Protein AF-A0A849NJX1-F1 (afdb_monomer_lite)

Foldseek 3Di:
DDPVVLVVVVVVLVVVLVVVLVVLCVVCVPPPCNVVVNVVSVVVSVVVVVVSVVVVVVVVVVVVD

pLDDT: mean 70.75, std 10.03, range [41.84, 85.06]

Radius of gyration: 15.76 Å; chains: 1; bounding box: 37×16×42 Å

Structure (mmCIF, N/CA/C/O backbone):
data_AF-A0A849NJX1-F1
#
_entry.id   AF-A0A849NJX1-F1
#
loop_
_atom_site.group_PDB
_atom_site.id
_atom_site.type_symbol
_atom_site.label_atom_id
_atom_site.label_alt_id
_atom_site.label_comp_id
_atom_site.label_asym_id
_atom_site.label_entity_id
_atom_site.label_seq_id
_atom_site.pdbx_PDB_ins_code
_atom_site.Cartn_x
_atom_site.Cartn_y
_atom_site.Cartn_z
_atom_site.occupancy
_atom_site.B_iso_or_equiv
_atom_site.auth_seq_id
_atom_site.auth_comp_id
_atom_site.auth_asym_id
_atom_site.auth_atom_id
_atom_site.pdbx_PDB_model_num
ATOM 1 N N . MET A 1 1 ? -11.118 1.374 20.769 1.00 52.09 1 MET A N 1
ATOM 2 C CA . MET A 1 1 ? -10.228 2.317 20.038 1.00 52.09 1 MET A CA 1
ATOM 3 C C . MET A 1 1 ? -11.081 3.351 19.293 1.00 52.09 1 MET A C 1
ATOM 5 O O . MET A 1 1 ? -12.048 2.965 18.654 1.00 52.09 1 MET A O 1
ATOM 9 N N . SER A 1 2 ? -10.815 4.658 19.420 1.00 52.38 2 SER A N 1
ATOM 10 C CA . SER A 1 2 ? -11.667 5.696 18.800 1.00 52.38 2 SER A CA 1
ATOM 11 C C . SER A 1 2 ? -11.566 5.659 17.270 1.00 52.38 2 SER A C 1
ATOM 13 O O . SER A 1 2 ? -10.454 5.602 16.749 1.00 52.38 2 SER A O 1
ATOM 15 N N . ASN A 1 3 ? -12.695 5.733 16.553 1.00 62.72 3 ASN A N 1
ATOM 16 C CA . ASN A 1 3 ? -12.765 5.676 15.080 1.00 62.72 3 ASN A CA 1
ATOM 17 C C . ASN A 1 3 ? -11.805 6.666 14.388 1.00 62.72 3 ASN A C 1
ATOM 19 O O . ASN A 1 3 ? -11.257 6.366 13.331 1.00 62.72 3 ASN A O 1
ATOM 23 N N . LYS A 1 4 ? -11.516 7.812 15.027 1.00 68.81 4 LYS A N 1
ATOM 24 C CA . LYS A 1 4 ? -10.507 8.778 14.557 1.00 68.81 4 LYS A CA 1
ATOM 25 C C . LYS A 1 4 ? -9.100 8.178 14.443 1.00 68.81 4 LYS A C 1
ATOM 27 O O . LYS A 1 4 ? -8.408 8.469 13.476 1.00 68.81 4 LYS A O 1
ATOM 32 N N . LYS A 1 5 ? -8.681 7.327 15.388 1.00 69.19 5 LYS A N 1
ATOM 33 C CA . LYS A 1 5 ? -7.358 6.676 15.352 1.00 69.19 5 LYS A CA 1
ATOM 34 C C . LYS A 1 5 ? -7.252 5.663 14.211 1.00 69.19 5 LYS A C 1
ATOM 36 O O . LYS A 1 5 ? -6.201 5.573 13.595 1.00 69.19 5 LYS A O 1
ATOM 41 N N . ILE A 1 6 ? -8.334 4.941 13.914 1.00 72.75 6 ILE A N 1
ATOM 42 C CA . ILE A 1 6 ? -8.367 3.949 12.828 1.00 72.75 6 ILE A CA 1
ATOM 43 C C . ILE A 1 6 ? -8.277 4.648 11.465 1.00 72.75 6 ILE A C 1
ATOM 45 O O . ILE A 1 6 ? -7.466 4.248 10.636 1.00 72.75 6 ILE A O 1
ATOM 49 N N . ASN A 1 7 ? -9.024 5.741 11.272 1.00 74.81 7 ASN A N 1
ATOM 50 C CA . ASN A 1 7 ? -8.921 6.560 10.059 1.00 74.81 7 ASN A CA 1
ATOM 51 C C . ASN A 1 7 ? -7.521 7.166 9.889 1.00 74.81 7 ASN A C 1
ATOM 53 O O . ASN A 1 7 ? -6.974 7.151 8.793 1.00 74.81 7 ASN A O 1
ATOM 57 N N . PHE A 1 8 ? -6.909 7.651 10.973 1.00 78.25 8 PHE A N 1
ATOM 58 C CA . PHE A 1 8 ? -5.554 8.204 10.919 1.00 78.25 8 PHE A CA 1
ATOM 59 C C . PHE A 1 8 ? -4.507 7.142 10.538 1.00 78.25 8 PHE A C 1
ATOM 61 O O . PHE A 1 8 ? -3.618 7.409 9.735 1.00 78.25 8 PHE A O 1
ATOM 68 N N . LEU A 1 9 ? -4.650 5.917 11.055 1.00 77.38 9 LEU A N 1
ATOM 69 C CA . LEU A 1 9 ? -3.826 4.767 10.668 1.00 77.38 9 LEU A CA 1
ATOM 70 C C . LEU A 1 9 ? -4.028 4.375 9.200 1.00 77.38 9 LEU A C 1
ATOM 72 O O . LEU A 1 9 ? -3.043 4.126 8.514 1.00 77.38 9 LEU A O 1
ATOM 76 N N . GLN A 1 10 ? -5.265 4.364 8.693 1.00 76.00 10 GLN A N 1
ATOM 77 C CA . GLN A 1 10 ? -5.528 4.097 7.273 1.00 76.00 10 GLN A CA 1
ATOM 78 C C . GLN A 1 10 ? -4.890 5.150 6.360 1.00 76.00 10 GLN A C 1
ATOM 80 O O . GLN A 1 10 ? -4.274 4.788 5.362 1.00 76.00 10 GLN A O 1
ATOM 85 N N . ILE A 1 11 ? -4.985 6.433 6.720 1.00 81.56 11 ILE A N 1
ATOM 86 C CA . ILE A 1 11 ? -4.348 7.527 5.971 1.00 81.56 11 ILE A CA 1
ATOM 87 C C . ILE A 1 11 ? -2.820 7.382 6.002 1.00 81.56 11 ILE A C 1
ATOM 89 O O . ILE A 1 11 ? -2.174 7.500 4.964 1.00 81.56 11 ILE A O 1
ATOM 93 N N . GLY A 1 12 ? -2.239 7.072 7.165 1.00 82.19 12 GLY A N 1
ATOM 94 C CA . GLY A 1 12 ? -0.796 6.856 7.302 1.00 82.19 12 GLY A CA 1
ATOM 95 C C . GLY A 1 12 ? -0.287 5.681 6.464 1.00 82.19 12 GLY A C 1
ATOM 96 O O . GLY A 1 12 ? 0.687 5.826 5.730 1.00 82.19 12 GLY A O 1
ATOM 97 N N . VAL A 1 13 ? -0.978 4.538 6.511 1.00 81.31 13 VAL A N 1
ATOM 98 C CA . VAL A 1 13 ? -0.669 3.378 5.654 1.00 81.31 13 VAL A CA 1
ATOM 99 C C . VAL A 1 13 ? -0.772 3.765 4.179 1.00 81.31 13 VAL A C 1
ATOM 101 O O . VAL A 1 13 ? 0.085 3.374 3.386 1.00 81.31 13 VAL A O 1
ATOM 104 N N . ALA A 1 14 ? -1.763 4.587 3.821 1.00 78.81 14 ALA A N 1
ATOM 105 C CA . ALA A 1 14 ? -1.968 4.984 2.442 1.00 78.81 14 ALA A CA 1
ATOM 106 C C . ALA A 1 14 ? -0.873 5.878 1.868 1.00 78.81 14 ALA A C 1
ATOM 108 O O . ALA A 1 14 ? -0.411 5.646 0.749 1.00 78.81 14 ALA A O 1
ATOM 109 N N . ILE A 1 15 ? -0.417 6.855 2.647 1.00 85.06 15 ILE A N 1
ATOM 110 C CA . ILE A 1 15 ? 0.689 7.735 2.262 1.00 85.06 15 ILE A CA 1
ATOM 111 C C . ILE A 1 15 ? 1.980 6.923 2.090 1.00 85.06 15 ILE A C 1
ATOM 113 O O . ILE A 1 15 ? 2.673 7.082 1.086 1.00 85.06 15 ILE A O 1
ATOM 117 N N . THR A 1 16 ? 2.277 6.012 3.022 1.00 83.56 16 THR A N 1
ATOM 118 C CA . THR A 1 16 ? 3.475 5.158 2.957 1.00 83.56 16 THR A CA 1
ATOM 119 C C . THR A 1 16 ? 3.489 4.296 1.700 1.00 83.56 16 THR A C 1
ATOM 121 O O . THR A 1 16 ? 4.512 4.193 1.025 1.00 83.56 16 THR A O 1
ATOM 124 N N . PHE A 1 17 ? 2.356 3.703 1.337 1.00 80.06 17 PHE A N 1
ATOM 125 C CA . PHE A 1 17 ? 2.284 2.900 0.125 1.00 80.06 17 PHE A CA 1
ATOM 126 C C . PHE A 1 17 ? 2.336 3.728 -1.157 1.00 80.06 17 PHE A C 1
ATOM 128 O O . PHE A 1 17 ? 2.976 3.301 -2.113 1.00 80.06 17 PHE A O 1
ATOM 135 N N . ALA A 1 18 ? 1.703 4.903 -1.195 1.00 80.94 18 ALA A N 1
ATOM 136 C CA . ALA A 1 18 ? 1.823 5.804 -2.339 1.00 80.94 18 ALA A CA 1
ATOM 137 C C . ALA A 1 18 ? 3.292 6.205 -2.568 1.00 80.94 18 ALA A C 1
ATOM 139 O O . ALA A 1 18 ? 3.776 6.159 -3.700 1.00 80.94 18 ALA A O 1
ATOM 140 N N . ALA A 1 19 ? 4.027 6.492 -1.487 1.00 83.50 19 ALA A N 1
ATOM 141 C CA . ALA A 1 19 ? 5.463 6.743 -1.537 1.00 83.50 19 ALA A CA 1
ATOM 142 C C . ALA A 1 19 ? 6.252 5.509 -2.013 1.00 83.50 19 ALA A C 1
ATOM 144 O O . ALA A 1 19 ? 7.133 5.642 -2.859 1.00 83.50 19 ALA A O 1
ATOM 145 N N . ALA A 1 20 ? 5.910 4.306 -1.540 1.00 81.69 20 ALA A N 1
ATOM 146 C CA . ALA A 1 20 ? 6.548 3.062 -1.973 1.00 81.69 20 ALA A CA 1
ATOM 147 C C . ALA A 1 20 ? 6.305 2.753 -3.464 1.00 81.69 20 ALA A C 1
ATOM 149 O O . ALA A 1 20 ? 7.226 2.305 -4.150 1.00 81.69 20 ALA A O 1
ATOM 150 N N . ILE A 1 21 ? 5.106 3.033 -3.990 1.00 78.44 21 ILE A N 1
ATOM 151 C CA . ILE A 1 21 ? 4.784 2.898 -5.420 1.00 78.44 21 ILE A CA 1
ATOM 152 C C . ILE A 1 21 ? 5.582 3.912 -6.241 1.00 78.44 21 ILE A C 1
ATOM 154 O O . ILE A 1 21 ? 6.163 3.539 -7.260 1.00 78.44 21 ILE A O 1
ATOM 158 N N . MET A 1 22 ? 5.643 5.174 -5.804 1.00 81.25 22 MET A N 1
ATOM 159 C CA . MET A 1 22 ? 6.440 6.213 -6.468 1.00 81.25 22 MET A CA 1
ATOM 160 C C . MET A 1 22 ? 7.928 5.856 -6.495 1.00 81.25 22 MET A C 1
ATOM 162 O O . MET A 1 22 ? 8.565 5.948 -7.544 1.00 81.25 22 MET A O 1
ATOM 166 N N . LEU A 1 23 ? 8.469 5.402 -5.363 1.00 81.19 23 LEU A N 1
ATOM 167 C CA . LEU A 1 23 ? 9.866 5.000 -5.237 1.00 81.19 23 LEU A CA 1
ATOM 168 C C . LEU A 1 23 ? 10.174 3.764 -6.092 1.00 81.19 23 LEU A C 1
ATOM 170 O O . LEU A 1 23 ? 11.187 3.744 -6.787 1.00 81.19 23 LEU A O 1
ATOM 174 N N . SER A 1 24 ? 9.278 2.772 -6.106 1.00 77.44 24 SER A N 1
ATOM 175 C CA . SER A 1 24 ? 9.408 1.587 -6.966 1.00 77.44 24 SER A CA 1
ATOM 176 C C . SER A 1 24 ? 9.372 1.968 -8.445 1.00 77.44 24 SER A C 1
ATOM 178 O O . SER A 1 24 ? 10.211 1.503 -9.207 1.00 77.44 24 SER A O 1
ATOM 180 N N . ASN A 1 25 ? 8.473 2.870 -8.857 1.00 76.75 25 ASN A N 1
ATOM 181 C CA . ASN A 1 25 ? 8.425 3.371 -10.235 1.00 76.75 25 ASN A CA 1
ATOM 182 C C . ASN A 1 25 ? 9.707 4.109 -10.637 1.00 76.75 25 ASN A C 1
ATOM 184 O O . ASN A 1 25 ? 10.174 3.969 -11.765 1.00 76.75 25 ASN A O 1
ATOM 188 N N . TYR A 1 26 ? 10.275 4.895 -9.721 1.00 80.81 26 TYR A N 1
ATOM 189 C CA . TYR A 1 26 ? 11.519 5.615 -9.968 1.00 80.81 26 TYR A CA 1
ATOM 190 C C . TYR A 1 26 ? 12.715 4.661 -10.104 1.00 80.81 26 TYR A C 1
ATOM 192 O O . TYR A 1 26 ? 13.504 4.800 -11.035 1.00 80.81 26 TYR A O 1
ATOM 200 N N . LEU A 1 27 ? 12.821 3.667 -9.216 1.00 78.12 27 LEU A N 1
ATOM 201 C CA . LEU A 1 27 ? 13.914 2.688 -9.206 1.00 78.12 27 LEU A CA 1
ATOM 202 C C . LEU A 1 27 ? 13.812 1.648 -10.331 1.00 78.12 27 LEU A C 1
ATOM 204 O O . LEU A 1 27 ? 14.834 1.193 -10.833 1.00 78.12 27 LEU A O 1
ATOM 208 N N . MET A 1 28 ? 12.599 1.264 -10.734 1.00 75.50 28 MET A N 1
ATOM 209 C CA . MET A 1 28 ? 12.356 0.207 -11.729 1.00 75.50 28 MET A CA 1
ATOM 210 C C . MET A 1 28 ? 12.058 0.744 -13.129 1.00 75.50 28 MET A C 1
ATOM 212 O O . MET A 1 28 ? 11.577 0.004 -13.991 1.00 75.50 28 MET A O 1
ATOM 216 N N . LYS A 1 29 ? 12.321 2.027 -13.379 1.00 65.75 29 LYS A N 1
ATOM 217 C CA . LYS A 1 29 ? 12.083 2.655 -14.678 1.00 65.75 29 LYS A CA 1
ATOM 218 C C . LYS A 1 29 ? 12.906 1.936 -15.760 1.00 65.75 29 LYS A C 1
ATOM 220 O O . LYS A 1 29 ? 14.126 2.039 -15.783 1.00 65.75 29 LYS A O 1
ATOM 225 N N . GLY A 1 30 ? 12.226 1.195 -16.640 1.00 66.12 30 GLY A N 1
ATOM 226 C CA . GLY A 1 30 ? 12.842 0.384 -17.702 1.00 66.12 30 GLY A CA 1
ATOM 227 C C . GLY A 1 30 ? 12.999 -1.112 -17.392 1.00 66.12 30 GLY A C 1
ATOM 228 O O . GLY A 1 30 ? 13.510 -1.841 -18.235 1.00 66.12 30 GLY A O 1
ATOM 229 N N . SER A 1 31 ? 12.555 -1.587 -16.224 1.00 65.94 31 SER A N 1
ATOM 230 C CA . SER A 1 31 ? 12.579 -3.009 -15.859 1.00 65.94 31 SER A CA 1
ATOM 231 C C . SER A 1 31 ? 11.230 -3.684 -16.123 1.00 65.94 31 SER A C 1
ATOM 233 O O . SER A 1 31 ? 10.180 -3.212 -15.680 1.00 65.94 31 SER A O 1
ATOM 235 N N . GLU A 1 32 ? 11.269 -4.842 -16.780 1.00 69.38 32 GLU A N 1
ATOM 236 C CA . GLU A 1 32 ? 10.109 -5.693 -17.094 1.00 69.38 32 GLU A CA 1
ATOM 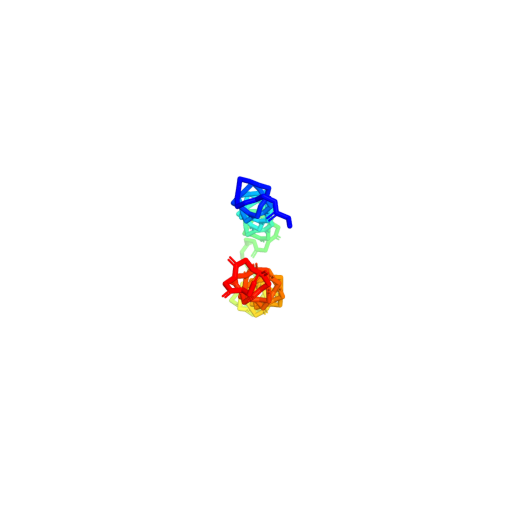237 C C . GLU A 1 32 ? 9.371 -6.197 -15.836 1.00 69.38 32 GLU A C 1
ATOM 239 O O . GLU A 1 32 ? 8.216 -6.613 -15.895 1.00 69.38 32 GLU A O 1
ATOM 244 N N . HIS A 1 33 ? 10.005 -6.107 -14.663 1.00 68.12 33 HIS A N 1
ATOM 245 C CA . HIS A 1 33 ? 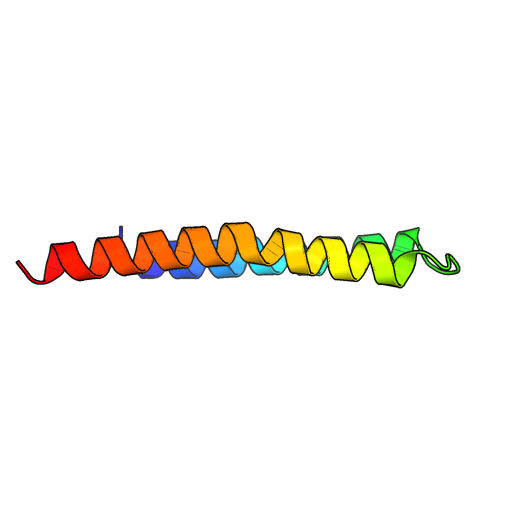9.443 -6.552 -13.388 1.00 68.12 33 HIS A CA 1
ATOM 246 C C . HIS A 1 33 ? 8.588 -5.501 -12.666 1.00 68.12 33 HIS A C 1
ATOM 248 O O . HIS A 1 33 ? 8.024 -5.804 -11.612 1.00 68.12 33 HIS A O 1
ATOM 254 N N . SER A 1 34 ? 8.464 -4.281 -13.208 1.00 65.94 34 SER A N 1
ATOM 255 C CA . SER A 1 34 ? 7.716 -3.177 -12.578 1.00 65.94 34 SER A CA 1
ATOM 256 C C . SER A 1 34 ? 6.262 -3.562 -12.258 1.00 65.94 34 SER A C 1
ATOM 258 O O . SER A 1 34 ? 5.759 -3.277 -11.169 1.00 65.94 34 SER A O 1
ATOM 260 N N . GLY A 1 35 ? 5.619 -4.327 -13.149 1.00 66.88 35 GLY A N 1
ATOM 261 C CA . GLY A 1 35 ? 4.274 -4.860 -12.916 1.00 66.88 35 GLY A CA 1
ATOM 262 C C . GLY A 1 35 ? 4.210 -5.801 -11.711 1.00 66.88 35 GLY A C 1
ATOM 263 O O . GLY A 1 35 ? 3.355 -5.634 -10.845 1.00 66.88 35 GLY A O 1
ATOM 264 N N . THR A 1 36 ? 5.143 -6.750 -11.600 1.00 77.44 36 THR A N 1
ATOM 265 C CA . THR A 1 36 ? 5.184 -7.726 -10.499 1.00 77.44 36 THR A CA 1
ATOM 266 C C . THR A 1 36 ? 5.340 -7.049 -9.144 1.00 77.44 36 THR A C 1
ATOM 268 O O . THR A 1 36 ? 4.622 -7.387 -8.205 1.00 77.44 36 THR A O 1
ATOM 271 N N . VAL A 1 37 ? 6.234 -6.065 -9.034 1.00 76.19 37 VAL A N 1
ATOM 272 C CA . VAL A 1 37 ? 6.451 -5.335 -7.776 1.00 76.19 37 VAL A CA 1
ATOM 273 C C . VAL A 1 37 ? 5.230 -4.495 -7.412 1.00 76.19 37 VAL A C 1
ATOM 275 O O . VAL A 1 37 ? 4.835 -4.465 -6.247 1.00 76.19 37 VAL A O 1
ATOM 278 N N . MET A 1 38 ? 4.564 -3.892 -8.398 1.00 74.31 38 MET A N 1
ATOM 279 C CA . MET A 1 38 ? 3.319 -3.160 -8.174 1.00 74.31 38 MET A CA 1
ATOM 280 C C . MET A 1 38 ? 2.192 -4.075 -7.664 1.00 74.31 38 MET A C 1
ATOM 282 O O . MET A 1 38 ? 1.541 -3.740 -6.673 1.00 74.31 38 MET A O 1
ATOM 286 N N . TYR A 1 39 ? 1.999 -5.253 -8.269 1.00 75.00 39 TYR A N 1
ATOM 287 C CA . TYR A 1 39 ? 1.022 -6.240 -7.791 1.00 75.00 39 TYR A CA 1
ATOM 288 C C . TYR A 1 39 ? 1.372 -6.783 -6.402 1.00 75.00 39 TYR A C 1
ATOM 290 O O . TYR A 1 39 ? 0.476 -6.967 -5.577 1.00 75.00 39 TYR A O 1
ATOM 298 N N . LEU A 1 40 ? 2.660 -6.986 -6.111 1.00 79.94 40 LEU A N 1
ATOM 299 C CA . LEU A 1 40 ? 3.123 -7.417 -4.794 1.00 79.94 40 LEU A CA 1
ATOM 300 C C . LEU A 1 40 ? 2.834 -6.354 -3.727 1.00 79.94 40 LEU A C 1
ATOM 302 O O . LEU A 1 40 ? 2.344 -6.694 -2.654 1.00 79.94 40 LEU A O 1
ATOM 306 N N . LEU A 1 41 ? 3.070 -5.071 -4.027 1.00 75.06 41 LEU A N 1
ATOM 307 C CA . LEU A 1 41 ? 2.708 -3.961 -3.140 1.00 75.06 41 LEU A CA 1
ATOM 308 C C . LEU A 1 41 ? 1.194 -3.932 -2.895 1.00 75.06 41 LEU A C 1
ATOM 310 O O . LEU A 1 41 ? 0.758 -3.824 -1.753 1.00 75.06 41 LEU A O 1
ATOM 314 N N . ILE A 1 42 ? 0.376 -4.094 -3.933 1.00 75.44 42 ILE A N 1
ATOM 315 C CA . ILE A 1 42 ? -1.085 -4.139 -3.779 1.00 75.44 42 ILE A CA 1
ATOM 316 C C . ILE A 1 42 ? -1.511 -5.323 -2.897 1.00 75.44 42 ILE A C 1
ATOM 318 O O . ILE A 1 42 ? -2.317 -5.150 -1.984 1.00 75.44 42 ILE A O 1
ATOM 322 N N . ALA A 1 43 ? -0.944 -6.513 -3.104 1.00 78.12 43 ALA A N 1
ATOM 323 C CA . ALA A 1 43 ? -1.223 -7.680 -2.266 1.00 78.12 43 ALA A CA 1
ATOM 324 C C . ALA A 1 43 ? -0.776 -7.461 -0.811 1.00 78.12 43 ALA A C 1
ATOM 326 O O . ALA A 1 43 ? -1.495 -7.804 0.129 1.00 78.12 43 ALA A O 1
ATOM 327 N N . LEU A 1 44 ? 0.379 -6.824 -0.614 1.00 76.12 44 LEU A N 1
ATOM 328 C CA . LEU A 1 44 ? 0.885 -6.481 0.709 1.00 76.12 44 LEU A CA 1
ATOM 329 C C . LEU A 1 44 ? 0.002 -5.430 1.398 1.00 76.12 44 LEU A C 1
ATOM 331 O O . LEU A 1 44 ? -0.115 -5.463 2.619 1.00 76.12 44 LEU A O 1
ATOM 335 N N . TRP A 1 45 ? -0.659 -4.544 0.642 1.00 72.31 45 TRP A N 1
ATOM 336 C CA . TRP A 1 45 ? -1.622 -3.567 1.167 1.00 72.31 45 TRP A CA 1
ATOM 337 C C . TRP A 1 45 ? -2.869 -4.236 1.750 1.00 72.31 45 TRP A C 1
ATOM 339 O O . TRP A 1 45 ? -3.430 -3.767 2.747 1.00 72.31 45 TRP A O 1
ATOM 349 N N . PHE A 1 46 ? -3.316 -5.350 1.170 1.00 70.62 46 PHE A N 1
ATOM 350 C CA . PHE A 1 46 ? -4.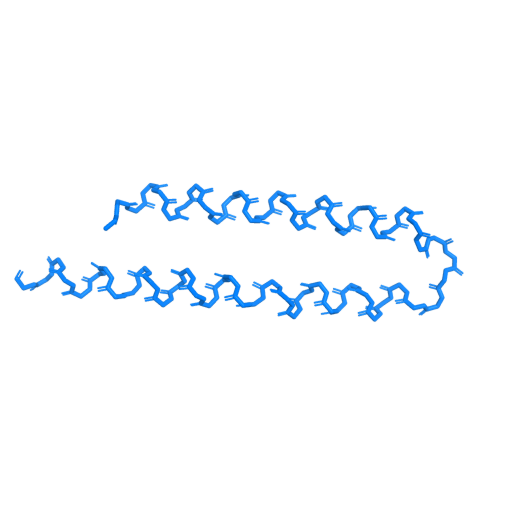511 -6.044 1.653 1.00 70.62 46 PHE A CA 1
ATOM 351 C C . PHE A 1 46 ? -4.374 -6.512 3.105 1.00 70.62 46 PHE A C 1
ATOM 353 O O . PHE A 1 46 ? -5.369 -6.527 3.827 1.00 70.62 46 PHE A O 1
ATOM 360 N N . ILE A 1 47 ? -3.159 -6.820 3.564 1.00 76.25 47 ILE A N 1
ATOM 361 C CA . ILE A 1 47 ? -2.883 -7.309 4.922 1.00 76.25 47 ILE A CA 1
ATOM 362 C C . ILE A 1 47 ? -3.216 -6.252 5.996 1.00 76.25 47 ILE A C 1
ATOM 364 O O . ILE A 1 47 ? -4.077 -6.524 6.838 1.00 76.25 47 ILE A O 1
ATOM 368 N N . PRO A 1 48 ? -2.620 -5.040 5.998 1.00 70.75 48 PRO A N 1
ATOM 369 C CA . PRO A 1 48 ? -2.966 -4.002 6.961 1.00 70.75 48 PRO A CA 1
ATOM 370 C C . PRO A 1 48 ? -4.408 -3.524 6.795 1.00 70.75 48 PRO A C 1
ATOM 372 O O . PRO A 1 48 ? -5.04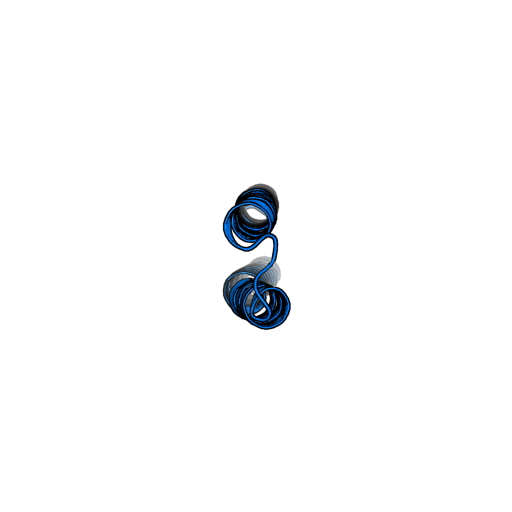3 -3.217 7.801 1.00 70.75 48 PRO A O 1
ATOM 375 N N . TYR A 1 49 ? -4.957 -3.503 5.575 1.00 70.50 49 TYR A N 1
ATOM 376 C CA . TYR A 1 49 ? -6.357 -3.132 5.357 1.00 70.50 49 TYR A CA 1
ATOM 377 C C . TYR A 1 49 ? -7.331 -4.134 5.997 1.00 70.50 49 TYR A C 1
ATOM 379 O O . TYR A 1 49 ? -8.215 -3.727 6.752 1.00 70.50 49 TYR A O 1
ATOM 387 N N . LEU A 1 50 ? -7.148 -5.438 5.764 1.00 72.25 50 LEU A N 1
ATOM 388 C CA . LEU A 1 50 ? -7.949 -6.499 6.387 1.00 72.25 50 LEU A CA 1
ATOM 389 C C . LEU A 1 50 ? -7.761 -6.529 7.903 1.00 72.25 50 LEU A C 1
ATOM 391 O O . LEU A 1 50 ? -8.738 -6.682 8.635 1.00 72.25 50 LEU A O 1
ATOM 395 N N . TYR A 1 51 ? -6.533 -6.3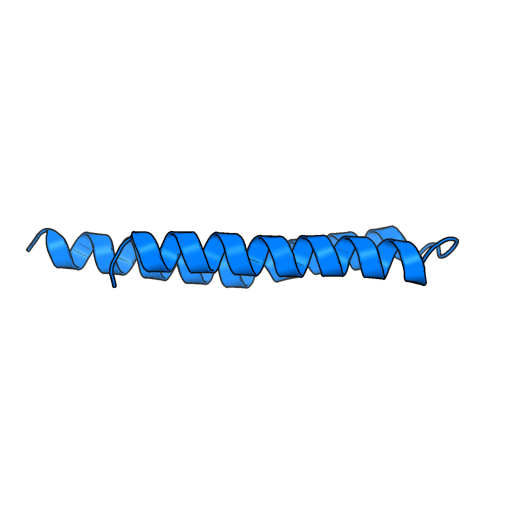32 8.384 1.00 72.38 51 TYR A N 1
ATOM 396 C CA . TYR A 1 51 ? -6.244 -6.287 9.814 1.00 72.38 51 TYR A CA 1
ATOM 397 C C . TYR A 1 51 ? -6.922 -5.090 10.498 1.00 72.38 51 TYR A C 1
ATOM 399 O O . TYR A 1 51 ? -7.616 -5.271 11.499 1.00 72.38 51 TYR A O 1
ATOM 407 N N . LEU A 1 52 ? -6.809 -3.882 9.930 1.00 66.94 52 LEU A N 1
ATOM 408 C CA . LEU A 1 52 ? -7.497 -2.680 10.422 1.00 66.94 52 LEU A CA 1
ATOM 409 C C . LEU A 1 52 ? -9.021 -2.810 10.324 1.00 66.94 52 LEU A C 1
ATOM 411 O O . LEU A 1 52 ? -9.716 -2.402 11.252 1.00 66.94 52 LEU A O 1
ATOM 415 N N . SER A 1 53 ? -9.543 -3.398 9.245 1.00 67.31 53 SER A N 1
ATOM 416 C CA . SER A 1 53 ? -10.980 -3.641 9.057 1.00 67.31 53 SER A CA 1
ATOM 417 C C . SER A 1 53 ? -11.525 -4.646 10.080 1.00 67.31 53 SER A C 1
ATOM 419 O O . SER A 1 53 ? -12.547 -4.394 10.721 1.00 67.31 53 SER A O 1
ATOM 421 N N . SER A 1 54 ? -10.796 -5.737 10.329 1.00 67.94 54 SER A N 1
ATOM 422 C CA . SER A 1 54 ? -11.120 -6.718 11.371 1.00 67.94 54 SER A CA 1
ATOM 423 C C . SER A 1 54 ? -11.097 -6.083 12.769 1.00 67.94 54 SER A C 1
ATOM 425 O O . SER A 1 54 ? -12.041 -6.250 13.549 1.00 67.94 54 SER A O 1
ATOM 427 N N . LEU A 1 55 ? -10.085 -5.257 13.068 1.00 66.56 55 LEU A N 1
ATOM 428 C CA . LEU A 1 55 ? -10.004 -4.516 14.332 1.00 66.56 55 LEU A CA 1
ATOM 429 C C . LEU A 1 55 ? -11.145 -3.502 14.498 1.00 66.56 55 LEU A C 1
ATOM 431 O O . LEU A 1 55 ? -11.700 -3.371 15.594 1.00 66.56 55 LEU A O 1
ATOM 435 N N . ALA A 1 56 ? -11.501 -2.783 13.433 1.00 62.91 56 ALA A N 1
ATOM 436 C CA . ALA A 1 56 ? -12.606 -1.829 13.432 1.00 62.91 56 ALA A CA 1
ATOM 437 C C . ALA A 1 56 ? -13.952 -2.530 13.665 1.00 62.91 56 ALA A C 1
ATOM 439 O O . ALA A 1 56 ? -14.759 -2.067 14.473 1.00 62.91 56 ALA A O 1
ATOM 440 N N . ASN A 1 57 ? -14.167 -3.683 13.026 1.00 62.31 57 ASN A N 1
ATOM 441 C CA . ASN A 1 57 ? -15.381 -4.480 13.185 1.00 62.31 57 ASN A CA 1
ATOM 442 C C . ASN A 1 57 ? -15.502 -5.061 14.607 1.00 62.31 57 ASN A C 1
ATOM 444 O O . ASN A 1 57 ? -16.565 -4.982 15.226 1.00 62.31 57 ASN A O 1
ATOM 448 N N . LYS A 1 58 ? -14.391 -5.541 15.184 1.00 59.28 58 LYS A N 1
ATOM 449 C CA . LYS A 1 58 ? -14.343 -6.019 16.577 1.00 59.28 58 LYS A CA 1
ATOM 450 C C . LYS A 1 58 ? -14.712 -4.918 17.582 1.00 59.28 58 LYS A C 1
ATOM 452 O O . LYS A 1 58 ? -15.533 -5.149 18.463 1.00 59.28 58 LYS A O 1
ATOM 457 N N . ASN A 1 59 ? -14.195 -3.699 17.401 1.00 54.25 59 ASN A N 1
ATOM 458 C CA . ASN A 1 59 ? -14.540 -2.548 18.250 1.00 54.25 59 ASN A CA 1
ATOM 459 C C . ASN A 1 59 ? -16.000 -2.081 18.087 1.00 54.25 59 ASN A C 1
ATOM 461 O O . ASN A 1 59 ? -16.547 -1.461 18.998 1.00 54.25 59 ASN A O 1
ATOM 465 N N . ARG A 1 60 ? -16.642 -2.349 16.940 1.00 54.53 60 ARG A N 1
ATOM 466 C CA . ARG A 1 60 ? -18.054 -2.003 16.718 1.00 54.53 60 ARG A CA 1
ATOM 467 C C . ARG A 1 60 ? -18.996 -2.907 17.515 1.00 54.53 60 ARG A C 1
ATOM 469 O O . ARG A 1 60 ? -20.019 -2.421 17.973 1.00 54.53 60 ARG A O 1
ATOM 476 N N . LYS A 1 61 ? -18.655 -4.189 17.693 1.00 52.47 61 LYS A N 1
ATOM 477 C CA . LYS A 1 61 ? -19.469 -5.136 18.477 1.00 52.47 61 LYS A CA 1
ATOM 478 C C . LYS A 1 61 ? -19.411 -4.879 19.986 1.00 52.47 61 LYS A C 1
ATOM 480 O O . LYS A 1 61 ? -20.409 -5.078 20.658 1.00 52.47 61 LYS A O 1
ATOM 485 N N . GLU A 1 62 ? -18.286 -4.385 20.498 1.00 51.12 62 GLU A N 1
ATOM 486 C CA . GLU A 1 62 ? -18.095 -4.094 21.930 1.00 51.12 62 GLU A CA 1
ATOM 487 C C . GLU A 1 62 ? -18.899 -2.875 22.421 1.00 51.12 62 GLU A C 1
ATOM 489 O O . GLU A 1 62 ? -19.214 -2.783 23.596 1.00 51.12 62 GLU A O 1
ATOM 494 N N . LYS A 1 63 ? -19.272 -1.946 21.530 1.00 45.66 63 LYS A N 1
ATOM 495 C CA . LYS A 1 63 ? -20.072 -0.756 21.882 1.00 45.66 63 LYS A CA 1
ATOM 496 C C . LYS A 1 63 ? -21.591 -0.958 21.830 1.00 45.66 63 LYS A C 1
ATOM 498 O O . LYS A 1 63 ? -22.322 0.009 22.023 1.00 45.66 63 LYS A O 1
ATOM 503 N N . VAL A 1 64 ? -22.058 -2.156 21.482 1.00 52.56 64 VAL A N 1
ATOM 504 C CA . VAL A 1 64 ? -23.492 -2.469 21.323 1.00 52.56 64 VAL A CA 1
ATOM 505 C C . VAL A 1 64 ? -23.996 -3.392 22.448 1.00 52.56 64 VAL A C 1
ATOM 507 O O . VAL A 1 64 ? -25.174 -3.731 22.461 1.00 52.56 64 VAL A O 1
ATOM 510 N N . CYS A 1 65 ? -23.136 -3.752 23.409 1.00 41.84 65 CYS A N 1
ATOM 511 C CA . CYS A 1 65 ? -23.520 -4.415 24.657 1.00 41.84 65 CYS A CA 1
ATOM 512 C C . CYS A 1 65 ? -23.396 -3.450 25.836 1.00 41.84 65 CYS A C 1
ATOM 514 O O . CYS A 1 65 ? -22.402 -2.688 25.859 1.00 41.84 65 CYS A O 1
#

Sequence (65 aa):
MSNKKINFLQIGVAITFAAAIMLSNYLMKGSEHSGTVMYLLIALWFIPYLYLSSLANKNR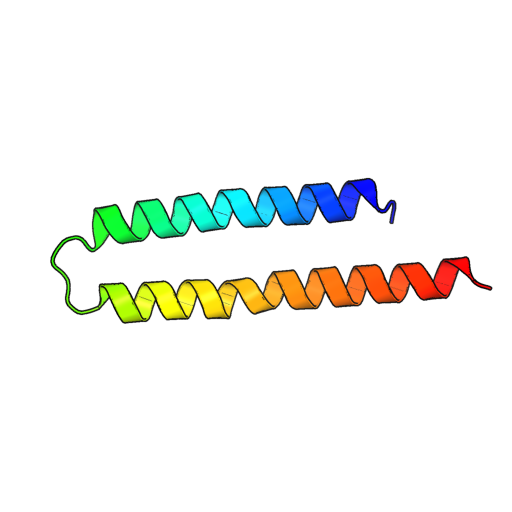KEKVC

Secondary structure (DSSP, 8-state):
--HHHHHHHHHHHHHHHHHHHHHHHHHTTT-TTHHHHHHHHHHHHHHHHHHHHHHHHHHHHHTT-